Protein AF-A0AAD1JXI5-F1 (afdb_monomer)

pLDDT: mean 77.68, std 18.61, range [43.19, 96.88]

Radius of gyration: 20.74 Å; Cα contacts (8 Å, |Δi|>4): 194; chains: 1; bounding box: 39×57×34 Å

Sequence (123 aa):
MAFIETFAKKNLGIVRREKNQYYYPVLNSKIPKIEINMKAIAIKRMENQVVIQIYTNGIFNYFEIRNKLRPFERSKLMVTQMSLTDYKINIPLEIDLRDYEFWVIYNDYQDQKIERIEKLLSE

Structure (mmCIF, N/CA/C/O backbone):
data_AF-A0AAD1JXI5-F1
#
_entry.id   AF-A0AAD1JXI5-F1
#
loop_
_atom_site.group_PDB
_atom_site.id
_atom_site.type_symbol
_atom_site.label_atom_id
_atom_site.label_alt_id
_atom_site.label_comp_id
_atom_site.label_asym_id
_atom_site.label_entity_id
_atom_site.label_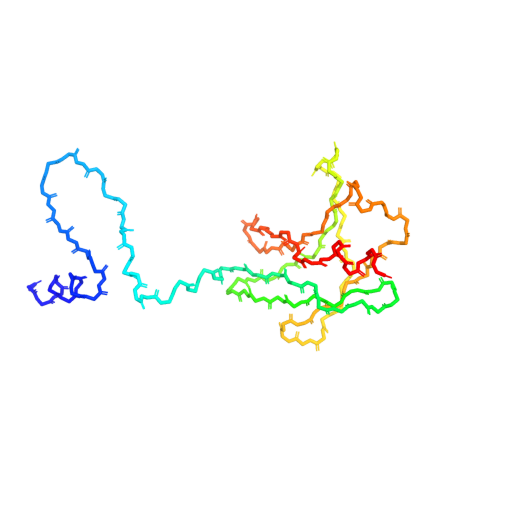seq_id
_atom_site.pdbx_PDB_ins_code
_atom_site.Cartn_x
_atom_site.Cartn_y
_atom_site.Cartn_z
_atom_site.occupancy
_atom_site.B_iso_or_equiv
_atom_site.auth_seq_id
_atom_site.auth_comp_id
_atom_site.auth_asym_id
_atom_site.auth_atom_id
_atom_site.pdbx_PDB_model_num
ATOM 1 N N . MET A 1 1 ? 22.118 -39.814 14.932 1.00 48.50 1 MET A N 1
ATOM 2 C CA . MET A 1 1 ? 21.654 -39.122 13.705 1.00 48.50 1 MET A CA 1
ATOM 3 C C . MET A 1 1 ? 20.242 -39.508 13.233 1.00 48.50 1 MET A C 1
ATOM 5 O O . MET A 1 1 ? 19.668 -38.734 12.487 1.00 48.50 1 MET A O 1
ATOM 9 N N . ALA A 1 2 ? 19.624 -40.610 13.688 1.00 53.97 2 ALA A N 1
ATOM 10 C CA . ALA A 1 2 ? 18.298 -41.040 13.201 1.00 53.97 2 ALA A CA 1
ATOM 11 C C . ALA A 1 2 ? 17.085 -40.225 13.723 1.00 53.97 2 ALA A C 1
ATOM 13 O O . ALA A 1 2 ? 16.040 -40.168 13.075 1.00 53.97 2 ALA A O 1
ATOM 14 N N . PHE A 1 3 ? 17.199 -39.570 14.884 1.00 47.81 3 PHE A N 1
ATOM 15 C CA . PHE A 1 3 ? 16.070 -38.868 15.516 1.00 47.81 3 PHE A CA 1
ATOM 16 C C . PHE A 1 3 ? 15.674 -37.575 14.776 1.00 47.81 3 PHE A C 1
ATOM 18 O O . PHE A 1 3 ? 14.491 -37.305 14.575 1.00 47.81 3 PHE A O 1
ATOM 25 N N . ILE A 1 4 ? 16.668 -36.819 14.296 1.00 53.06 4 ILE A N 1
ATOM 26 C CA . ILE A 1 4 ? 16.475 -35.545 13.584 1.00 53.06 4 ILE A CA 1
ATOM 27 C C . ILE A 1 4 ? 15.814 -35.776 12.217 1.00 53.06 4 ILE A C 1
ATOM 29 O O . ILE A 1 4 ? 14.858 -35.085 11.870 1.00 53.06 4 ILE A O 1
ATOM 33 N N . GLU A 1 5 ? 16.250 -36.796 11.470 1.00 51.59 5 GLU A N 1
ATOM 34 C CA . GLU A 1 5 ? 15.634 -37.166 10.185 1.00 51.59 5 GLU A CA 1
ATOM 35 C C . GLU A 1 5 ? 14.173 -37.602 10.342 1.00 51.59 5 GLU A C 1
ATOM 37 O O . GLU A 1 5 ? 13.328 -37.278 9.506 1.00 51.59 5 GLU A O 1
ATOM 42 N N . THR A 1 6 ? 13.8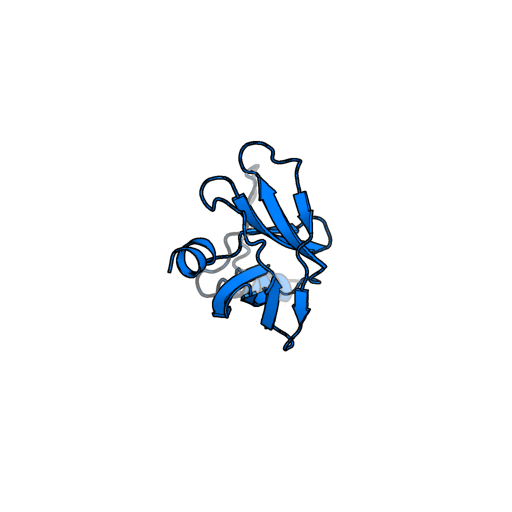57 -38.316 11.423 1.00 55.28 6 THR A N 1
ATOM 43 C CA . THR A 1 6 ? 12.496 -38.798 11.686 1.00 55.28 6 THR A CA 1
ATOM 44 C C . THR A 1 6 ? 11.562 -37.641 12.055 1.00 55.28 6 THR A C 1
ATOM 46 O O . THR A 1 6 ? 10.422 -37.593 11.590 1.00 55.28 6 THR A O 1
ATOM 49 N N . PHE A 1 7 ? 12.054 -36.664 12.823 1.00 51.62 7 PHE A N 1
ATOM 50 C CA . PHE A 1 7 ? 11.310 -35.452 13.173 1.00 51.62 7 PHE A CA 1
ATOM 51 C C . PHE A 1 7 ? 11.066 -34.550 11.951 1.00 51.62 7 PHE A C 1
ATOM 53 O O . PHE A 1 7 ? 9.941 -34.096 11.734 1.00 51.62 7 PHE A O 1
ATOM 60 N N . ALA A 1 8 ? 12.082 -34.355 11.103 1.00 54.00 8 ALA A N 1
ATOM 61 C CA . ALA A 1 8 ? 11.972 -33.583 9.864 1.00 54.00 8 ALA A CA 1
ATOM 62 C C . ALA A 1 8 ? 10.979 -34.210 8.865 1.00 54.00 8 ALA A C 1
ATOM 64 O O . ALA A 1 8 ? 10.149 -33.508 8.288 1.00 54.00 8 ALA A O 1
ATOM 65 N N . LYS A 1 9 ? 10.985 -35.541 8.715 1.00 55.72 9 LYS A N 1
ATOM 66 C CA . LYS A 1 9 ? 10.000 -36.265 7.892 1.00 55.72 9 LYS A CA 1
ATOM 67 C C . LYS A 1 9 ? 8.572 -36.098 8.404 1.00 55.72 9 LYS A C 1
ATOM 69 O O . LYS A 1 9 ? 7.664 -35.843 7.618 1.00 55.72 9 LYS A O 1
ATOM 74 N N . LYS A 1 10 ? 8.371 -36.252 9.716 1.00 53.34 10 LYS A N 1
ATOM 75 C CA . LYS A 1 10 ? 7.034 -36.318 10.322 1.00 53.34 10 LYS A CA 1
ATOM 76 C C . LYS A 1 10 ? 6.370 -34.945 10.475 1.00 53.34 10 LYS A C 1
ATOM 78 O O . LYS A 1 10 ? 5.156 -34.859 10.325 1.00 53.34 10 LYS A O 1
ATOM 83 N N . ASN A 1 11 ? 7.149 -33.889 10.727 1.00 51.72 11 ASN A N 1
ATOM 84 C CA . ASN A 1 11 ? 6.616 -32.543 10.975 1.00 51.72 11 ASN A CA 1
ATOM 85 C C . ASN A 1 11 ? 6.727 -31.595 9.774 1.00 51.72 11 ASN A C 1
ATOM 87 O O . ASN A 1 11 ? 5.872 -30.728 9.617 1.00 51.72 11 ASN A O 1
ATOM 91 N N . LEU A 1 12 ? 7.740 -31.761 8.915 1.00 50.75 12 LEU A N 1
ATOM 92 C CA . LEU A 1 12 ? 7.993 -30.861 7.779 1.00 50.75 12 LEU A CA 1
ATOM 93 C C . LEU A 1 12 ? 7.704 -31.507 6.413 1.00 50.75 12 LEU A C 1
ATOM 95 O O . LEU A 1 12 ? 7.824 -30.838 5.394 1.00 50.75 12 LEU A O 1
ATOM 99 N N . GLY A 1 13 ? 7.324 -32.791 6.368 1.00 48.53 13 GLY A N 1
ATOM 100 C CA . GLY A 1 13 ? 7.003 -33.493 5.116 1.00 48.53 13 GLY A CA 1
ATOM 101 C C . GLY A 1 13 ? 8.213 -33.764 4.213 1.00 48.53 13 GLY A C 1
ATOM 102 O O . GLY A 1 13 ? 8.049 -34.060 3.033 1.00 48.53 13 GLY A O 1
ATOM 103 N N . ILE A 1 14 ? 9.435 -33.669 4.745 1.00 50.78 14 ILE A N 1
ATOM 104 C CA . ILE A 1 14 ? 10.668 -33.779 3.956 1.00 50.78 14 ILE A CA 1
ATOM 105 C C . ILE A 1 14 ? 10.982 -35.259 3.701 1.00 50.78 14 ILE A C 1
ATOM 107 O O . ILE A 1 14 ? 11.564 -35.934 4.549 1.00 50.78 14 ILE A O 1
ATOM 111 N N . VAL A 1 15 ? 10.601 -35.784 2.535 1.00 54.75 15 VAL A N 1
ATOM 112 C CA . VAL A 1 15 ? 10.930 -37.155 2.105 1.00 54.75 15 VAL A CA 1
ATOM 113 C C . VAL A 1 15 ? 12.184 -37.138 1.226 1.00 54.75 15 VAL A C 1
ATOM 115 O O . VAL A 1 15 ? 12.350 -36.262 0.386 1.00 54.75 15 VAL A O 1
ATOM 118 N N . ARG A 1 16 ? 13.076 -38.118 1.406 1.00 46.94 16 ARG A N 1
ATOM 119 C CA . ARG A 1 16 ? 14.313 -38.272 0.622 1.00 46.94 16 ARG A CA 1
ATOM 120 C C . ARG A 1 16 ? 14.150 -39.417 -0.382 1.00 46.94 16 ARG A C 1
ATOM 122 O O . ARG A 1 16 ? 13.733 -40.499 0.035 1.00 46.94 16 ARG A O 1
ATOM 129 N N . ARG A 1 17 ? 14.534 -39.228 -1.655 1.00 58.34 17 ARG A N 1
ATOM 130 C CA . ARG A 1 17 ? 14.792 -40.345 -2.586 1.00 58.34 17 ARG A CA 1
ATOM 131 C C . ARG A 1 17 ? 15.833 -40.018 -3.663 1.00 58.34 17 ARG A C 1
ATOM 133 O O . ARG A 1 17 ? 15.982 -38.875 -4.077 1.00 58.34 17 ARG A O 1
ATOM 140 N N . GLU A 1 18 ? 16.550 -41.065 -4.055 1.00 52.12 18 GLU A N 1
ATOM 141 C CA . GLU A 1 18 ? 17.655 -41.124 -5.013 1.00 52.12 18 GLU A CA 1
ATOM 142 C C . GLU A 1 18 ? 17.211 -40.973 -6.481 1.00 52.12 18 GLU A C 1
ATOM 144 O O . GLU A 1 18 ? 16.106 -41.377 -6.837 1.00 52.12 18 GLU A O 1
ATOM 149 N N . LYS A 1 19 ? 18.158 -40.506 -7.317 1.00 44.06 19 LYS A N 1
ATOM 150 C CA . LYS A 1 19 ? 18.142 -40.362 -8.792 1.00 44.06 19 LYS A CA 1
ATOM 151 C C . LYS A 1 19 ? 17.446 -39.108 -9.362 1.00 44.06 19 LYS A C 1
ATOM 153 O O . LYS A 1 19 ? 16.245 -39.090 -9.585 1.00 44.06 19 LYS A O 1
ATOM 158 N N . ASN A 1 20 ? 18.279 -38.104 -9.675 1.00 47.91 20 ASN A N 1
ATOM 159 C CA . ASN A 1 20 ? 18.139 -37.049 -10.702 1.00 47.91 20 ASN A CA 1
ATOM 160 C C . ASN A 1 20 ? 16.763 -36.389 -10.930 1.00 47.91 20 ASN A C 1
ATOM 162 O O . ASN A 1 20 ? 16.421 -36.058 -12.064 1.00 47.91 20 ASN A O 1
ATOM 166 N N . GLN A 1 21 ? 15.991 -36.121 -9.879 1.00 45.50 21 GLN A N 1
ATOM 167 C CA . GLN A 1 21 ? 14.808 -35.260 -9.971 1.00 45.50 21 GLN A CA 1
ATOM 168 C C . GLN A 1 21 ? 14.886 -34.173 -8.893 1.00 45.50 21 GLN A C 1
ATOM 170 O O . GLN A 1 21 ? 15.086 -34.471 -7.715 1.00 45.50 21 GLN A O 1
ATOM 175 N N . TYR A 1 22 ? 14.791 -32.907 -9.306 1.00 43.19 22 TYR A N 1
ATOM 176 C CA . TYR A 1 22 ? 14.778 -31.758 -8.399 1.00 43.19 22 TYR A CA 1
ATOM 177 C C . TYR A 1 22 ? 13.437 -31.714 -7.648 1.00 43.19 22 TYR A C 1
ATOM 179 O O . TYR A 1 22 ? 12.379 -31.721 -8.275 1.00 43.19 22 TYR A O 1
ATOM 187 N N . TYR A 1 23 ? 13.475 -31.667 -6.311 1.00 55.03 23 TYR A N 1
ATOM 188 C CA . TYR A 1 23 ? 12.284 -31.503 -5.470 1.00 55.03 23 TYR A CA 1
ATOM 189 C C . TYR A 1 23 ? 12.057 -30.023 -5.154 1.00 55.03 23 TYR A C 1
ATOM 191 O O . TYR A 1 23 ? 12.940 -29.369 -4.601 1.00 55.03 23 TYR A O 1
ATOM 199 N N . TYR A 1 24 ? 10.846 -29.528 -5.404 1.00 43.19 24 TYR A N 1
ATOM 200 C CA . TYR A 1 24 ? 10.315 -28.388 -4.659 1.00 43.19 24 TYR A CA 1
ATOM 201 C C . TYR A 1 24 ? 9.682 -28.926 -3.364 1.00 43.19 24 TYR A C 1
ATOM 203 O O . TYR A 1 24 ? 8.898 -29.877 -3.435 1.00 43.19 24 TYR A O 1
ATOM 211 N N . PRO A 1 25 ? 10.005 -28.385 -2.176 1.00 46.03 25 PRO A N 1
ATOM 212 C CA . PRO A 1 25 ? 9.364 -28.810 -0.938 1.00 46.03 25 PRO A CA 1
ATOM 213 C C . PRO A 1 25 ? 7.868 -28.479 -0.991 1.00 46.03 25 PRO A C 1
ATOM 215 O O . PRO A 1 25 ? 7.481 -27.318 -1.113 1.00 46.03 25 PRO A O 1
ATOM 218 N N . VAL A 1 26 ? 7.015 -29.500 -0.888 1.00 46.91 26 VAL A N 1
ATOM 219 C CA . VAL A 1 26 ? 5.569 -29.305 -0.744 1.00 46.91 26 VAL A CA 1
ATOM 220 C C . VAL A 1 26 ? 5.279 -29.142 0.743 1.00 46.91 26 VAL A C 1
ATOM 222 O O . VAL A 1 26 ? 5.286 -30.110 1.502 1.00 46.91 26 VAL A O 1
ATOM 225 N N . LEU A 1 27 ? 5.073 -27.895 1.168 1.00 49.78 27 LEU A N 1
ATOM 226 C CA . LEU A 1 27 ? 4.665 -27.567 2.533 1.00 49.78 27 LEU A CA 1
ATOM 227 C C . LEU A 1 27 ? 3.359 -28.297 2.894 1.00 49.78 27 LEU A C 1
ATOM 229 O O . LEU A 1 27 ? 2.427 -28.373 2.093 1.00 49.78 27 LEU A O 1
ATOM 233 N N . ASN A 1 28 ? 3.293 -28.826 4.118 1.00 51.66 28 ASN A N 1
ATOM 234 C CA . ASN A 1 28 ? 2.109 -29.494 4.660 1.00 51.66 28 ASN A CA 1
ATOM 235 C C . ASN A 1 28 ? 0.892 -28.551 4.617 1.00 51.66 28 ASN A C 1
ATOM 237 O O . ASN A 1 28 ? 0.934 -27.453 5.166 1.00 51.66 28 ASN A O 1
ATOM 241 N N . SER A 1 29 ? -0.208 -29.006 4.015 1.00 52.62 29 SER A N 1
ATOM 242 C CA . SER A 1 29 ? -1.457 -28.248 3.839 1.00 52.62 29 SER A CA 1
ATOM 243 C C . SER A 1 29 ? -2.152 -27.848 5.146 1.00 52.62 29 SER A C 1
ATOM 245 O O . SER A 1 29 ? -3.027 -26.987 5.127 1.00 52.62 29 SER A O 1
ATOM 247 N N . LYS A 1 30 ? -1.770 -28.460 6.275 1.00 49.41 30 LYS A N 1
ATOM 248 C CA . LYS A 1 30 ? -2.247 -28.119 7.625 1.00 49.41 30 LYS A CA 1
ATOM 249 C C . LYS A 1 30 ? -1.434 -27.021 8.305 1.00 49.41 30 LYS A C 1
ATOM 251 O O . LYS A 1 30 ? -1.877 -26.505 9.328 1.00 49.41 30 LYS A O 1
ATOM 256 N N . ILE A 1 31 ? -0.251 -26.685 7.786 1.00 51.00 31 ILE A N 1
ATOM 257 C CA . ILE A 1 31 ? 0.459 -25.488 8.233 1.00 51.00 31 ILE A CA 1
ATOM 258 C C . ILE A 1 31 ? -0.375 -24.319 7.711 1.00 51.00 31 ILE A C 1
ATOM 260 O O . ILE A 1 31 ? -0.608 -24.265 6.499 1.00 51.00 31 ILE A O 1
ATOM 264 N N . PRO A 1 32 ? -0.874 -23.416 8.576 1.00 43.88 32 PRO A N 1
ATOM 265 C CA . PRO A 1 32 ? -1.553 -22.232 8.090 1.00 43.88 32 PRO A CA 1
ATOM 266 C C . PRO A 1 32 ? -0.585 -21.542 7.138 1.00 43.88 32 PRO A C 1
ATOM 268 O O . PRO A 1 32 ? 0.525 -21.177 7.528 1.00 43.88 32 PRO A O 1
ATOM 271 N N . LYS A 1 33 ? -0.988 -21.418 5.871 1.00 49.41 33 LYS A N 1
ATOM 272 C CA . LYS A 1 33 ? -0.317 -20.542 4.919 1.00 49.41 33 LYS A CA 1
ATOM 273 C C . LYS A 1 33 ? -0.511 -19.125 5.439 1.00 49.41 33 LYS A C 1
ATOM 275 O O . LYS A 1 33 ? -1.395 -18.408 4.986 1.00 49.41 33 LYS A O 1
ATOM 280 N N . ILE A 1 34 ? 0.279 -18.718 6.424 1.00 49.34 34 ILE A N 1
ATOM 281 C CA . ILE A 1 34 ? 0.470 -17.306 6.710 1.00 49.34 34 ILE A CA 1
ATOM 282 C C . ILE A 1 34 ? 1.403 -16.810 5.600 1.00 49.34 34 ILE A C 1
ATOM 284 O O . ILE A 1 34 ? 2.565 -16.496 5.822 1.00 49.34 34 ILE A O 1
ATOM 288 N N . GLU A 1 35 ? 0.892 -16.800 4.366 1.00 49.44 35 GLU A N 1
ATOM 289 C CA . GLU A 1 35 ? 1.422 -16.011 3.255 1.00 49.44 35 GLU A CA 1
ATOM 290 C C . GLU A 1 35 ? 1.015 -14.558 3.500 1.00 49.44 35 GLU A C 1
ATOM 292 O O . GLU A 1 35 ? 0.269 -13.953 2.739 1.00 49.44 35 GLU A O 1
ATOM 297 N N . ILE A 1 36 ? 1.467 -13.983 4.609 1.00 53.72 36 ILE A N 1
ATOM 298 C CA . ILE A 1 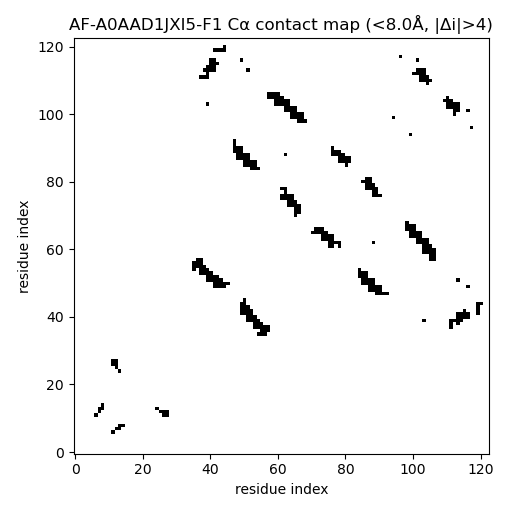36 ? 1.506 -12.533 4.710 1.00 53.72 36 ILE A CA 1
ATOM 299 C C . ILE A 1 36 ? 2.958 -12.165 4.954 1.00 53.72 36 ILE A C 1
ATOM 301 O O . ILE A 1 36 ? 3.346 -11.747 6.037 1.00 53.72 36 ILE A O 1
ATOM 305 N N . ASN A 1 37 ? 3.781 -12.351 3.918 1.00 69.94 37 ASN A N 1
ATOM 306 C CA . ASN A 1 37 ? 5.060 -11.645 3.859 1.00 69.94 37 ASN A CA 1
ATOM 307 C C . ASN A 1 37 ? 4.799 -10.129 3.908 1.00 69.94 37 ASN A C 1
ATOM 309 O O . ASN A 1 37 ? 5.543 -9.397 4.551 1.00 69.94 37 ASN A O 1
ATOM 313 N N . MET A 1 38 ? 3.698 -9.686 3.291 1.00 79.38 38 MET A N 1
ATOM 314 C CA . MET A 1 38 ? 3.197 -8.317 3.311 1.00 79.38 38 MET A CA 1
ATOM 315 C C . MET A 1 38 ? 1.745 -8.262 2.824 1.00 79.38 38 MET A C 1
ATOM 317 O O . MET A 1 38 ? 1.370 -8.960 1.878 1.00 79.38 38 MET A O 1
ATOM 321 N N . LYS A 1 39 ? 0.923 -7.438 3.473 1.00 88.50 39 LYS A N 1
ATOM 322 C CA . LYS A 1 39 ? -0.429 -7.073 3.051 1.00 88.50 39 LYS A CA 1
ATOM 323 C C . LYS A 1 39 ? -0.701 -5.605 3.331 1.00 88.50 39 LYS A C 1
ATOM 325 O O . LYS A 1 39 ? -0.444 -5.146 4.436 1.00 88.50 39 LYS A O 1
ATOM 330 N N . ALA A 1 40 ? -1.279 -4.898 2.365 1.00 92.56 40 ALA A N 1
ATOM 331 C CA . ALA A 1 40 ? -1.710 -3.513 2.511 1.00 92.56 40 ALA A CA 1
ATOM 332 C C . ALA A 1 40 ? -3.145 -3.348 2.005 1.00 92.56 40 ALA A C 1
ATOM 334 O O . ALA A 1 40 ? -3.437 -3.651 0.849 1.00 92.56 40 ALA A O 1
ATOM 335 N N . ILE A 1 41 ? -4.043 -2.872 2.868 1.00 94.69 41 ILE 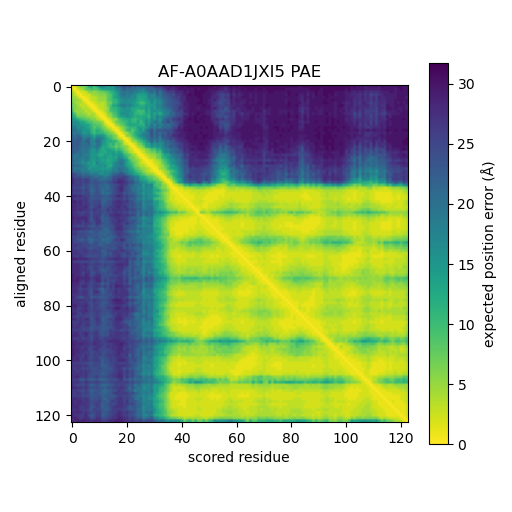A N 1
ATOM 336 C CA . ILE A 1 41 ? -5.479 -2.778 2.582 1.00 94.69 41 ILE A CA 1
ATOM 337 C C . ILE A 1 41 ? -5.974 -1.374 2.898 1.00 94.69 41 ILE A C 1
ATOM 339 O O . ILE A 1 41 ? -5.813 -0.894 4.017 1.00 94.69 41 ILE A O 1
ATOM 343 N N . ALA A 1 42 ? -6.640 -0.732 1.945 1.00 96.06 42 ALA A N 1
ATOM 344 C CA . ALA A 1 42 ? -7.378 0.491 2.209 1.00 96.06 42 ALA A CA 1
ATOM 345 C C . ALA A 1 42 ? -8.687 0.171 2.953 1.00 96.06 42 ALA A C 1
ATOM 347 O O . ALA A 1 42 ? -9.508 -0.621 2.477 1.00 96.06 42 ALA A O 1
ATOM 348 N N . ILE A 1 43 ? -8.874 0.773 4.131 1.00 96.12 43 ILE A N 1
ATOM 349 C CA . ILE A 1 43 ? -9.998 0.460 5.031 1.00 96.12 43 ILE A CA 1
ATOM 350 C C . ILE A 1 43 ? -11.036 1.579 5.125 1.00 96.12 43 ILE A C 1
ATOM 352 O O . ILE A 1 43 ? -12.209 1.291 5.357 1.00 96.12 43 ILE A O 1
ATOM 356 N N . LYS A 1 44 ? -10.631 2.843 4.951 1.00 94.31 44 LYS A N 1
ATOM 357 C CA . LYS A 1 44 ? -11.522 4.000 5.109 1.00 94.31 44 LYS A CA 1
ATOM 358 C C . LYS A 1 44 ? -11.026 5.210 4.321 1.00 94.31 44 LYS A C 1
ATOM 360 O O . LYS A 1 44 ? -9.851 5.551 4.420 1.00 94.31 44 LYS A O 1
ATOM 365 N N . ARG A 1 45 ? -11.928 5.900 3.619 1.00 92.00 45 ARG A N 1
ATOM 366 C CA . ARG A 1 45 ? -11.687 7.233 3.042 1.00 92.00 45 ARG A CA 1
ATOM 367 C C . ARG A 1 45 ? -12.077 8.329 4.037 1.00 92.00 45 ARG A C 1
ATOM 369 O O . ARG A 1 45 ? -13.066 8.201 4.759 1.00 92.00 45 ARG A O 1
ATOM 376 N N . MET A 1 46 ? -11.284 9.391 4.090 1.00 90.56 46 MET A N 1
ATOM 377 C CA . MET A 1 46 ? -11.513 10.593 4.887 1.00 90.56 46 MET A CA 1
ATOM 378 C C . MET A 1 46 ? -11.139 11.808 4.037 1.00 90.56 46 MET A C 1
ATOM 380 O O . MET A 1 46 ? -9.969 12.166 3.983 1.00 90.56 46 MET A O 1
ATOM 384 N N . GLU A 1 47 ? -12.111 12.420 3.359 1.00 86.25 47 GLU A N 1
ATOM 385 C CA . GLU A 1 47 ? -11.877 13.547 2.438 1.00 86.25 47 GLU A CA 1
ATOM 386 C C . GLU A 1 47 ? -10.814 13.213 1.366 1.00 86.25 47 GLU A C 1
ATOM 388 O O . GLU A 1 47 ? -11.050 12.356 0.506 1.00 86.25 47 GLU A O 1
ATOM 393 N N . ASN A 1 48 ? -9.645 13.864 1.431 1.00 88.19 48 ASN A N 1
ATOM 394 C CA . ASN A 1 48 ? -8.482 13.657 0.563 1.00 88.19 48 ASN A CA 1
ATOM 395 C C . ASN A 1 48 ? -7.473 12.639 1.125 1.00 88.19 48 ASN A C 1
ATOM 397 O O . ASN A 1 48 ? -6.373 12.501 0.593 1.00 88.19 48 ASN A O 1
ATOM 401 N N . GLN A 1 49 ? -7.819 11.936 2.201 1.00 93.38 49 GLN A N 1
ATOM 402 C CA . GLN A 1 49 ? -6.978 10.926 2.828 1.00 93.38 49 GLN A CA 1
ATOM 403 C C . GLN A 1 49 ? -7.613 9.542 2.750 1.00 93.38 49 GLN A C 1
ATOM 405 O O . GLN A 1 49 ? -8.836 9.381 2.746 1.00 93.38 49 GLN A O 1
ATOM 410 N N . VAL A 1 50 ? -6.769 8.516 2.766 1.00 95.38 50 VAL A N 1
ATOM 411 C CA . VAL A 1 50 ? -7.198 7.125 2.928 1.00 95.38 50 VAL A CA 1
ATOM 412 C C . VAL A 1 50 ? -6.404 6.495 4.060 1.00 95.38 50 VAL A C 1
ATOM 414 O O . VAL A 1 50 ? -5.193 6.673 4.165 1.00 95.38 50 VAL A O 1
ATOM 417 N N . VAL A 1 51 ? -7.098 5.762 4.923 1.00 96.75 51 VAL A N 1
ATOM 418 C CA . VAL A 1 51 ? -6.480 4.936 5.956 1.00 96.75 51 VAL A CA 1
ATOM 419 C C . VAL A 1 51 ? -6.131 3.583 5.345 1.00 96.75 51 VAL A C 1
ATOM 421 O O . VAL A 1 51 ? -7.012 2.879 4.842 1.00 96.75 51 VAL A O 1
ATOM 424 N N . ILE A 1 52 ? -4.850 3.235 5.398 1.00 96.88 52 ILE A N 1
ATOM 425 C CA . ILE A 1 52 ? -4.280 1.972 4.945 1.00 96.88 52 ILE A CA 1
ATOM 426 C C . ILE A 1 52 ? -3.825 1.176 6.155 1.00 96.88 52 ILE A C 1
ATOM 428 O O . ILE A 1 52 ? -3.096 1.689 7.001 1.00 96.88 52 ILE A O 1
ATOM 432 N N . GLN A 1 53 ? -4.228 -0.085 6.205 1.00 94.94 53 GLN A N 1
ATOM 433 C CA . GLN A 1 53 ? -3.765 -1.039 7.193 1.00 94.94 53 GLN A CA 1
ATOM 434 C C . GLN A 1 53 ? -2.706 -1.949 6.572 1.00 94.94 53 GLN A C 1
ATOM 436 O O . GLN A 1 53 ? -2.956 -2.578 5.539 1.00 94.94 53 GLN A O 1
ATOM 441 N N . ILE A 1 54 ? -1.527 -1.996 7.189 1.00 91.62 54 ILE A N 1
ATOM 442 C CA . ILE A 1 54 ? -0.390 -2.815 6.777 1.00 91.62 54 ILE A CA 1
ATOM 443 C C . ILE A 1 54 ? -0.210 -3.979 7.753 1.00 91.62 54 ILE A C 1
ATOM 445 O O . ILE A 1 54 ? -0.151 -3.795 8.967 1.00 91.62 54 ILE A O 1
ATOM 449 N N . TYR A 1 55 ? -0.039 -5.174 7.197 1.00 87.94 55 TYR A N 1
ATOM 450 C CA . TYR A 1 55 ? 0.379 -6.382 7.893 1.00 87.94 55 TYR A CA 1
ATOM 451 C C . TYR A 1 55 ? 1.655 -6.892 7.230 1.00 87.94 55 TYR A C 1
ATOM 453 O O . TYR A 1 55 ? 1.616 -7.367 6.100 1.00 87.94 55 TYR A O 1
ATOM 461 N N . THR A 1 56 ? 2.800 -6.773 7.888 1.00 82.00 56 THR A N 1
ATOM 462 C CA . THR A 1 56 ? 4.087 -7.191 7.321 1.00 82.00 56 THR A CA 1
ATOM 463 C C . THR A 1 56 ? 5.016 -7.678 8.424 1.00 82.00 56 THR A C 1
ATOM 465 O O . THR A 1 56 ? 4.940 -7.195 9.553 1.00 82.00 56 THR A O 1
ATOM 468 N N . ASN A 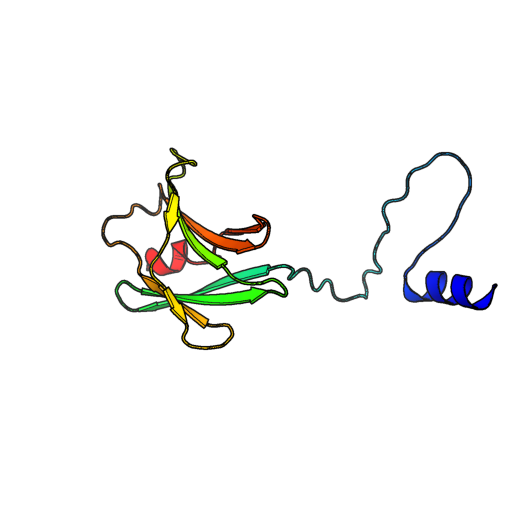1 57 ? 5.899 -8.616 8.088 1.00 77.06 57 ASN A N 1
ATOM 469 C CA . ASN A 1 57 ? 7.059 -8.957 8.919 1.00 77.06 57 ASN A CA 1
ATOM 470 C C . ASN A 1 57 ? 8.314 -8.171 8.495 1.00 77.06 57 ASN A C 1
ATOM 472 O O . ASN A 1 57 ? 9.354 -8.271 9.143 1.00 77.06 57 ASN A O 1
ATOM 476 N N . GLY A 1 58 ? 8.232 -7.426 7.387 1.00 71.12 58 GLY A N 1
ATOM 477 C CA . GLY A 1 58 ? 9.300 -6.581 6.867 1.00 71.12 58 GLY A CA 1
ATOM 478 C C . GLY A 1 58 ? 9.253 -5.156 7.416 1.00 71.12 58 GLY A C 1
ATOM 479 O O . GLY A 1 58 ? 8.284 -4.723 8.036 1.00 71.12 58 GLY A O 1
ATOM 480 N N . ILE A 1 59 ? 10.313 -4.395 7.151 1.00 78.81 59 ILE A N 1
ATOM 481 C CA . ILE A 1 59 ? 10.370 -2.975 7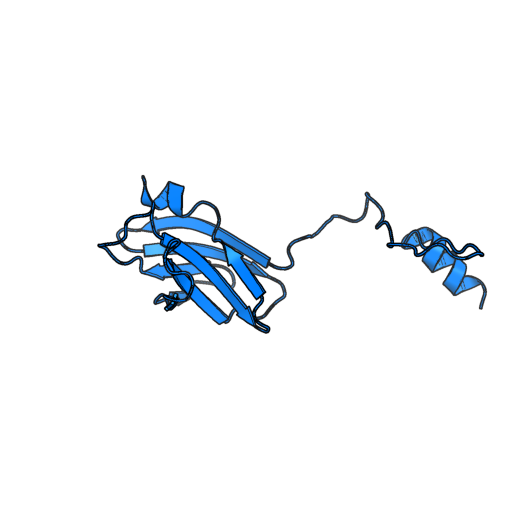.507 1.00 78.81 59 ILE A CA 1
ATOM 482 C C . ILE A 1 59 ? 9.642 -2.179 6.419 1.00 78.81 59 ILE A C 1
ATOM 484 O O . ILE A 1 59 ? 10.047 -2.178 5.254 1.00 78.81 59 ILE A O 1
ATOM 488 N N . PHE A 1 60 ? 8.555 -1.514 6.809 1.00 87.38 60 PHE A N 1
ATOM 489 C CA . PHE A 1 60 ? 7.868 -0.532 5.972 1.00 87.38 60 PHE A CA 1
ATOM 490 C C . PHE A 1 60 ? 8.807 0.633 5.625 1.00 87.38 60 PHE A C 1
ATOM 492 O O . PHE A 1 60 ? 9.512 1.136 6.500 1.00 87.38 60 PHE A O 1
ATOM 499 N N . ASN A 1 61 ? 8.780 1.084 4.367 1.00 90.81 61 ASN A N 1
ATOM 500 C CA . ASN A 1 61 ? 9.595 2.206 3.906 1.00 90.81 61 ASN A CA 1
ATOM 501 C C . ASN A 1 61 ? 8.730 3.419 3.521 1.00 90.81 61 ASN A C 1
ATOM 503 O O . ASN A 1 61 ? 8.799 4.467 4.167 1.00 90.81 61 ASN A O 1
ATOM 507 N N . TYR A 1 62 ? 7.903 3.306 2.477 1.00 94.44 62 TYR A N 1
ATOM 508 C CA . TYR A 1 62 ? 7.008 4.390 2.057 1.00 94.44 62 TYR A CA 1
ATOM 509 C C . TYR A 1 62 ? 5.843 3.914 1.191 1.00 94.44 62 TYR A C 1
ATOM 511 O O . TYR A 1 62 ? 5.807 2.783 0.722 1.00 94.44 62 TYR A O 1
ATOM 519 N N . PHE A 1 63 ? 4.892 4.816 0.961 1.00 95.25 63 PHE A N 1
ATOM 520 C CA . PHE A 1 63 ? 3.832 4.659 -0.028 1.00 95.25 63 PHE A CA 1
ATOM 521 C C . PHE A 1 63 ? 4.178 5.444 -1.289 1.00 95.25 63 PHE A C 1
ATOM 523 O O . PHE A 1 63 ? 4.747 6.534 -1.197 1.00 95.25 63 PHE A O 1
ATOM 530 N N . GLU A 1 64 ? 3.789 4.939 -2.452 1.00 94.44 64 GLU A N 1
ATOM 531 C CA . GLU A 1 64 ? 3.917 5.668 -3.709 1.00 94.44 64 GLU A CA 1
ATOM 532 C C . GLU A 1 64 ? 2.708 5.486 -4.620 1.00 94.44 64 GLU A C 1
ATOM 534 O O . GLU A 1 64 ? 1.937 4.531 -4.503 1.00 94.44 64 GLU A O 1
ATOM 539 N N . ILE A 1 65 ? 2.568 6.430 -5.540 1.00 93.50 65 ILE A N 1
ATOM 540 C CA . ILE A 1 65 ? 1.638 6.377 -6.656 1.00 93.50 65 ILE A CA 1
ATOM 541 C C . ILE A 1 65 ? 2.438 6.260 -7.957 1.00 93.50 65 ILE A C 1
ATOM 543 O O . ILE A 1 65 ? 3.477 6.909 -8.124 1.00 93.50 65 ILE A O 1
ATOM 547 N N . ARG A 1 66 ? 1.977 5.395 -8.861 1.00 92.56 66 ARG A N 1
ATOM 548 C CA . ARG A 1 66 ? 2.626 5.082 -10.142 1.00 92.56 66 ARG A CA 1
ATOM 549 C C . ARG A 1 66 ? 1.659 5.339 -11.284 1.00 92.56 66 ARG A C 1
ATOM 551 O O . ARG A 1 66 ? 0.501 4.940 -11.183 1.00 92.56 66 ARG A O 1
ATOM 558 N N . ASN A 1 67 ? 2.133 5.940 -12.371 1.00 90.69 67 ASN A N 1
ATOM 559 C CA . ASN A 1 67 ? 1.367 5.991 -13.613 1.00 90.69 67 ASN A CA 1
ATOM 560 C C . ASN A 1 67 ? 1.508 4.653 -14.369 1.00 90.69 67 ASN A C 1
ATOM 562 O O . ASN A 1 67 ? 2.620 4.168 -14.580 1.00 90.69 67 ASN A O 1
ATOM 566 N N . LYS A 1 68 ? 0.394 4.053 -14.797 1.00 88.94 68 LYS A N 1
ATOM 567 C CA . LYS A 1 68 ? 0.348 2.759 -15.500 1.00 88.94 68 LYS A CA 1
ATOM 568 C C . LYS A 1 68 ? 1.014 2.808 -16.876 1.00 88.94 68 LYS A C 1
ATOM 570 O O . LYS A 1 68 ? 1.636 1.833 -17.286 1.00 88.94 68 LYS A O 1
ATOM 575 N N . LEU A 1 69 ? 0.898 3.934 -17.583 1.00 89.12 69 LEU A N 1
ATOM 576 C CA . LEU A 1 69 ? 1.506 4.147 -18.902 1.00 89.12 69 LEU A CA 1
ATOM 577 C C . LEU A 1 69 ? 2.971 4.581 -18.796 1.00 89.12 69 LEU A C 1
ATOM 579 O O . LEU A 1 69 ? 3.743 4.403 -19.739 1.00 89.12 69 LEU A O 1
ATOM 583 N N . ARG A 1 70 ? 3.362 5.146 -17.650 1.00 87.56 70 ARG A N 1
ATOM 584 C CA . ARG A 1 70 ? 4.719 5.625 -17.372 1.00 87.56 70 ARG A CA 1
ATOM 585 C C . ARG A 1 70 ? 5.238 5.019 -16.062 1.00 87.56 70 ARG A C 1
ATOM 587 O O . ARG A 1 70 ? 5.347 5.721 -15.061 1.00 87.56 70 ARG A O 1
ATOM 594 N N . PRO A 1 71 ? 5.617 3.728 -16.052 1.00 74.94 71 PRO A N 1
ATOM 595 C CA . PRO A 1 71 ? 5.935 2.978 -14.825 1.00 74.94 71 PRO A CA 1
ATOM 596 C C . PRO A 1 71 ? 7.184 3.470 -14.066 1.00 74.94 71 PRO A C 1
ATOM 598 O O . PRO A 1 71 ? 7.440 3.064 -12.926 1.00 74.94 71 PRO A O 1
ATOM 601 N N . PHE A 1 72 ? 7.981 4.335 -14.695 1.00 83.38 72 PHE A N 1
ATOM 602 C CA . PHE A 1 72 ? 9.133 4.996 -14.081 1.00 83.38 72 PHE A CA 1
ATOM 603 C C . PHE A 1 72 ? 8.775 6.343 -13.436 1.00 83.38 72 PHE A C 1
ATOM 605 O O . PHE A 1 72 ? 9.542 6.836 -12.613 1.00 83.38 72 PHE A O 1
ATOM 612 N N . GLU A 1 73 ? 7.609 6.917 -13.750 1.00 85.06 73 GLU A N 1
ATOM 613 C CA . GLU A 1 73 ? 7.076 8.088 -13.055 1.00 85.06 73 GLU A CA 1
ATOM 614 C C . GLU A 1 73 ? 6.429 7.635 -11.744 1.00 85.06 73 GLU A C 1
ATOM 616 O O . GLU A 1 73 ? 5.279 7.187 -11.693 1.00 85.06 73 GLU A O 1
ATOM 621 N N . ARG A 1 74 ? 7.220 7.717 -10.673 1.00 89.38 74 ARG A N 1
ATOM 622 C CA . ARG A 1 74 ? 6.839 7.306 -9.321 1.00 89.38 74 ARG A CA 1
ATOM 623 C C . ARG A 1 74 ? 6.862 8.509 -8.402 1.00 89.38 74 ARG A C 1
ATOM 625 O O . ARG A 1 74 ? 7.813 9.286 -8.415 1.00 89.38 74 ARG A O 1
ATOM 632 N N . SER A 1 75 ? 5.814 8.669 -7.606 1.00 91.94 75 SER A N 1
ATOM 633 C CA . SER A 1 75 ? 5.706 9.771 -6.652 1.00 91.94 75 SER A CA 1
ATOM 634 C C . SER A 1 75 ? 5.431 9.236 -5.259 1.00 91.94 75 SER A C 1
ATOM 636 O O . SER A 1 75 ? 4.443 8.540 -5.029 1.00 91.94 75 SER A O 1
ATOM 638 N N . LYS A 1 76 ? 6.312 9.573 -4.316 1.00 94.88 76 LYS A N 1
ATOM 639 C CA . LYS A 1 76 ? 6.143 9.212 -2.910 1.00 94.88 76 LYS A CA 1
ATOM 640 C C . LYS A 1 76 ? 4.960 9.977 -2.321 1.00 94.88 76 LYS A C 1
ATOM 642 O O . LYS A 1 76 ? 4.860 11.193 -2.471 1.00 94.88 76 LYS A O 1
ATOM 647 N N . LEU A 1 77 ? 4.080 9.259 -1.636 1.00 94.25 77 LEU A N 1
ATOM 648 C CA . LEU A 1 77 ? 2.911 9.833 -0.986 1.00 94.25 77 LEU A CA 1
ATOM 649 C C . LEU A 1 77 ? 3.265 10.321 0.415 1.00 94.25 77 LEU A C 1
ATOM 651 O O . LEU A 1 77 ? 4.046 9.702 1.144 1.00 94.25 77 LEU A O 1
ATOM 655 N N . MET A 1 78 ? 2.654 11.438 0.798 1.00 94.31 78 MET A N 1
ATOM 656 C CA . MET A 1 78 ? 2.739 11.942 2.161 1.00 94.31 78 MET A CA 1
ATOM 657 C C . MET A 1 78 ? 1.926 11.033 3.084 1.00 94.31 78 MET A C 1
ATOM 659 O O . MET A 1 78 ? 0.771 10.716 2.785 1.00 94.31 78 MET A O 1
ATOM 663 N N . VAL A 1 79 ? 2.538 10.619 4.196 1.00 94.38 79 VAL A N 1
ATOM 664 C CA . VAL A 1 79 ? 1.947 9.669 5.138 1.00 94.38 79 VAL A CA 1
ATOM 665 C C . VAL A 1 79 ? 2.004 10.186 6.570 1.00 94.38 79 VAL A C 1
ATOM 667 O O . VAL A 1 79 ? 2.965 10.837 6.972 1.00 94.38 79 VAL A O 1
ATOM 670 N N . THR A 1 80 ? 0.983 9.864 7.354 1.00 94.81 80 THR A N 1
ATOM 671 C CA . THR A 1 80 ? 0.969 10.012 8.811 1.00 94.81 80 THR A CA 1
ATOM 672 C C . THR A 1 80 ? 0.664 8.656 9.434 1.00 94.81 80 THR A C 1
ATOM 674 O O . THR A 1 80 ? -0.387 8.074 9.165 1.00 94.81 80 THR A O 1
ATOM 677 N N . GLN A 1 81 ? 1.570 8.138 10.260 1.00 94.12 81 GLN A N 1
ATOM 678 C CA . GLN A 1 81 ? 1.331 6.898 10.995 1.00 94.12 81 GLN A CA 1
ATOM 679 C C . GLN A 1 81 ? 0.381 7.167 12.168 1.00 94.12 81 GLN A C 1
ATOM 681 O O . GLN A 1 81 ? 0.626 8.063 12.973 1.00 94.12 81 GLN A O 1
ATOM 686 N N . MET A 1 82 ? -0.710 6.406 12.253 1.00 91.62 82 MET A N 1
ATOM 687 C CA . MET A 1 82 ? -1.689 6.508 13.340 1.00 91.62 82 MET A CA 1
ATOM 688 C C . MET A 1 82 ? -1.457 5.465 14.429 1.00 91.62 82 MET A C 1
ATOM 690 O O . MET A 1 82 ? -1.669 5.737 15.607 1.00 91.62 82 MET A O 1
ATOM 694 N N . SER A 1 83 ? -1.071 4.258 14.024 1.00 90.56 83 SER A N 1
ATOM 695 C CA . SER A 1 83 ? -0.828 3.122 14.909 1.00 90.56 83 SER A CA 1
ATOM 696 C C . SER A 1 83 ? 0.281 2.243 14.328 1.00 90.56 83 SER A C 1
ATOM 698 O O . SER A 1 83 ? 0.879 2.573 13.303 1.00 90.56 83 SER A O 1
ATOM 700 N N . LEU A 1 84 ? 0.573 1.110 14.972 1.00 86.00 84 LEU A N 1
ATOM 701 C CA . LEU A 1 84 ? 1.569 0.164 14.467 1.00 86.00 84 LEU A CA 1
ATOM 702 C C . LEU A 1 84 ? 1.225 -0.343 13.057 1.00 86.00 84 LEU A C 1
ATOM 704 O O . LEU A 1 84 ? 2.129 -0.557 12.258 1.00 86.00 84 LEU A O 1
ATOM 708 N N . THR A 1 85 ? -0.063 -0.514 12.754 1.00 89.69 85 THR A N 1
ATOM 709 C CA . THR A 1 85 ? -0.521 -1.062 11.470 1.00 89.69 85 THR A CA 1
ATOM 710 C C . THR A 1 85 ? -1.208 -0.036 10.585 1.00 89.69 85 THR A C 1
ATOM 712 O O . THR A 1 85 ? -1.362 -0.292 9.396 1.00 89.69 85 THR A O 1
ATOM 715 N N . ASP A 1 86 ? -1.635 1.106 11.128 1.00 93.81 86 ASP A N 1
ATOM 716 C CA . ASP A 1 86 ? -2.536 2.013 10.419 1.00 93.81 86 ASP A CA 1
ATOM 717 C C . ASP A 1 86 ? -1.831 3.305 10.008 1.00 93.81 86 ASP A C 1
ATOM 719 O O . ASP A 1 86 ? -1.219 4.007 10.820 1.00 93.81 86 ASP A O 1
ATOM 723 N N . TYR A 1 87 ? -1.983 3.650 8.734 1.00 95.88 87 TYR A N 1
ATOM 724 C CA . TYR A 1 87 ? -1.338 4.783 8.087 1.00 95.88 87 TYR A CA 1
ATOM 725 C C . TYR A 1 87 ? -2.371 5.612 7.335 1.00 95.88 87 TYR A C 1
ATOM 727 O O . TYR A 1 87 ? -3.155 5.081 6.555 1.00 95.88 87 TYR A O 1
ATOM 735 N N . LYS A 1 88 ? -2.357 6.929 7.520 1.00 96.25 88 LYS A N 1
ATOM 736 C CA . LYS A 1 88 ? -3.099 7.868 6.675 1.00 96.25 88 LYS A CA 1
ATOM 737 C C . LYS A 1 88 ? -2.218 8.316 5.526 1.00 96.25 88 LYS A C 1
ATOM 739 O O . LYS A 1 88 ? -1.168 8.901 5.777 1.00 96.25 88 LYS A O 1
ATOM 744 N N . ILE A 1 89 ? -2.657 8.079 4.296 1.00 95.38 89 ILE A N 1
ATOM 745 C CA . ILE A 1 89 ? -2.008 8.598 3.089 1.00 95.38 89 ILE A CA 1
ATOM 746 C C . ILE A 1 89 ? -2.823 9.753 2.512 1.00 95.38 89 ILE A C 1
ATOM 748 O O . ILE A 1 89 ? -4.051 9.676 2.470 1.00 95.38 89 ILE A O 1
ATOM 752 N N . ASN A 1 90 ? -2.143 10.802 2.051 1.00 93.62 90 ASN A N 1
ATOM 753 C CA . ASN A 1 90 ? -2.772 11.883 1.294 1.00 93.62 90 ASN A CA 1
ATOM 754 C C . ASN A 1 90 ? -2.884 11.477 -0.176 1.00 93.62 90 ASN A C 1
ATOM 756 O O . ASN A 1 90 ? -1.893 11.079 -0.791 1.00 93.62 90 ASN A O 1
ATOM 760 N N . ILE A 1 91 ? -4.079 11.609 -0.737 1.00 90.81 91 ILE A N 1
ATOM 761 C CA . ILE A 1 91 ? -4.373 11.325 -2.137 1.00 90.81 91 ILE A CA 1
ATOM 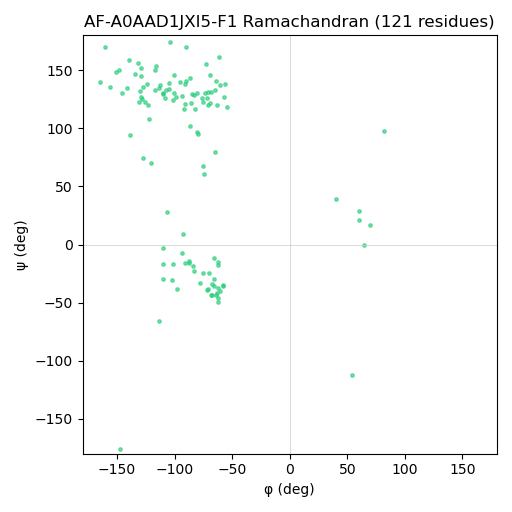762 C C . ILE A 1 91 ? -4.371 12.650 -2.904 1.00 90.81 91 ILE A C 1
ATOM 764 O O . ILE A 1 91 ? -5.070 13.581 -2.494 1.00 90.81 91 ILE A O 1
ATOM 768 N N . PRO A 1 92 ? -3.598 12.776 -3.998 1.00 87.06 92 PRO A N 1
ATOM 769 C CA . PRO A 1 92 ? -3.634 13.985 -4.809 1.00 87.06 92 PRO A CA 1
ATOM 770 C C . PRO A 1 92 ? -5.023 14.165 -5.444 1.00 87.06 92 PRO A C 1
ATOM 772 O O . PRO A 1 92 ? -5.644 13.194 -5.869 1.00 87.06 92 PRO A O 1
ATOM 775 N N . LEU A 1 93 ? -5.516 15.405 -5.494 1.00 77.69 93 LEU A N 1
ATOM 776 C CA . LEU A 1 93 ? -6.892 15.714 -5.918 1.00 77.69 93 LEU A CA 1
ATOM 777 C C . LEU A 1 93 ? -7.144 15.483 -7.418 1.00 77.69 93 LEU A C 1
ATOM 779 O O . LEU A 1 93 ? -8.280 15.254 -7.815 1.00 77.69 93 LEU A O 1
ATOM 783 N N . GLU A 1 94 ? -6.097 15.533 -8.240 1.00 79.94 94 GLU A N 1
ATOM 784 C CA . GLU A 1 94 ? -6.184 15.556 -9.708 1.00 79.94 94 GLU A CA 1
ATOM 785 C C . GLU A 1 94 ? -5.770 14.224 -10.359 1.00 79.94 94 GLU A C 1
ATOM 787 O O . GLU A 1 94 ? -5.256 14.202 -11.474 1.00 79.94 94 GLU A O 1
ATOM 792 N N . ILE A 1 95 ? -5.939 13.096 -9.662 1.00 81.69 95 ILE A N 1
ATOM 793 C CA . ILE A 1 95 ? -5.570 11.785 -10.217 1.00 81.69 95 ILE A CA 1
ATOM 794 C C . ILE A 1 95 ? -6.747 11.128 -10.944 1.00 81.69 95 ILE A C 1
ATOM 796 O O . ILE A 1 95 ? -7.865 11.091 -10.428 1.00 81.69 95 ILE A O 1
ATOM 800 N N . ASP A 1 96 ? -6.479 10.520 -12.101 1.00 85.00 96 ASP A N 1
ATOM 801 C CA . ASP A 1 96 ? -7.391 9.550 -12.711 1.00 85.00 96 ASP A CA 1
ATOM 802 C C . ASP A 1 96 ? -7.019 8.133 -12.243 1.00 85.00 96 ASP A C 1
ATOM 804 O O . ASP A 1 96 ? -5.941 7.613 -12.537 1.00 85.00 96 ASP A O 1
ATOM 808 N N . LEU A 1 97 ? -7.922 7.470 -11.516 1.00 85.81 97 LEU A N 1
ATOM 809 C CA . LEU A 1 97 ? -7.730 6.096 -11.029 1.00 85.81 97 LEU A CA 1
ATOM 810 C C . LEU A 1 97 ? -7.575 5.072 -12.171 1.00 85.81 97 LEU A C 1
ATOM 812 O O . LEU A 1 97 ? -7.067 3.964 -11.963 1.00 85.81 97 LEU A O 1
ATOM 816 N N . ARG A 1 98 ? -7.981 5.425 -13.397 1.00 85.69 98 ARG A N 1
ATOM 817 C CA . ARG A 1 98 ? -7.721 4.618 -14.595 1.00 85.69 98 ARG A CA 1
ATOM 818 C C . ARG A 1 98 ? -6.243 4.577 -14.932 1.00 85.69 98 ARG A C 1
ATOM 820 O O . ARG A 1 98 ? -5.775 3.511 -15.326 1.00 85.69 98 ARG A O 1
ATOM 827 N N . ASP A 1 99 ? -5.519 5.658 -14.675 1.00 89.25 99 ASP A N 1
ATOM 828 C CA . ASP A 1 99 ? -4.126 5.829 -15.080 1.00 89.25 99 ASP A CA 1
ATOM 829 C C . ASP A 1 99 ? -3.138 5.595 -13.943 1.00 89.25 99 ASP A C 1
ATOM 831 O O . ASP A 1 99 ? -1.960 5.363 -14.207 1.00 89.25 99 ASP A O 1
ATOM 835 N N . TYR A 1 100 ? -3.593 5.612 -12.689 1.00 90.62 100 TYR A N 1
ATOM 836 C CA . TYR A 1 100 ? -2.717 5.507 -11.525 1.00 90.62 100 TYR A CA 1
ATOM 837 C C . TYR A 1 100 ? -2.960 4.260 -10.674 1.00 90.62 100 TYR A C 1
ATOM 839 O O . TYR A 1 100 ? -4.069 3.738 -10.575 1.00 90.62 100 TYR A O 1
ATOM 847 N N . GLU A 1 101 ? -1.891 3.787 -10.035 1.00 92.94 101 GLU A N 1
ATOM 848 C CA . GLU A 1 101 ? -1.919 2.722 -9.033 1.00 92.94 101 GLU A CA 1
ATOM 849 C C . GLU A 1 101 ? -1.184 3.133 -7.768 1.00 92.94 101 GLU A C 1
ATOM 851 O O . GLU A 1 101 ? -0.216 3.891 -7.812 1.00 92.94 101 GLU A O 1
ATOM 856 N N . PHE A 1 102 ? -1.603 2.559 -6.646 1.00 94.62 102 PHE A N 1
ATOM 857 C CA . PHE A 1 102 ? -1.036 2.845 -5.338 1.00 94.62 102 PHE A CA 1
ATOM 858 C C . PHE A 1 102 ? -0.321 1.632 -4.778 1.00 94.62 102 PHE A C 1
ATOM 860 O O . PHE A 1 102 ? -0.857 0.520 -4.788 1.00 94.62 102 PHE A O 1
ATOM 867 N N . TRP A 1 103 ? 0.869 1.873 -4.248 1.00 94.69 103 TRP A N 1
ATOM 868 C CA . TRP A 1 103 ? 1.790 0.834 -3.830 1.00 94.69 103 TRP A CA 1
ATOM 869 C C . TRP A 1 103 ? 2.376 1.142 -2.455 1.00 94.69 103 TRP A C 1
ATOM 871 O O . TRP A 1 103 ? 2.602 2.298 -2.091 1.00 94.69 103 TRP A O 1
ATOM 881 N N . VAL A 1 104 ? 2.632 0.083 -1.695 1.00 93.94 104 VAL A N 1
ATOM 882 C CA . VAL A 1 104 ? 3.471 0.101 -0.497 1.00 93.94 104 VAL A CA 1
ATOM 883 C C . VAL A 1 104 ? 4.829 -0.451 -0.873 1.00 93.94 10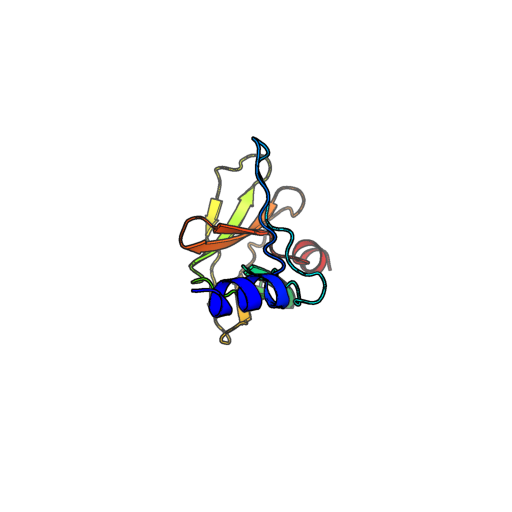4 VAL A C 1
ATOM 885 O O . VAL A 1 104 ? 4.910 -1.517 -1.479 1.00 93.94 104 VAL A O 1
ATOM 888 N N . ILE A 1 105 ? 5.875 0.276 -0.502 1.00 92.50 105 ILE A N 1
ATOM 889 C CA . ILE A 1 105 ? 7.267 -0.097 -0.706 1.00 92.50 105 ILE A CA 1
ATOM 890 C C . ILE A 1 105 ? 7.860 -0.475 0.645 1.00 92.50 105 ILE A C 1
ATOM 892 O O . ILE A 1 105 ? 7.802 0.292 1.614 1.00 92.50 105 ILE A O 1
ATOM 896 N N . TYR A 1 106 ? 8.438 -1.665 0.696 1.00 88.31 106 TYR A N 1
ATOM 897 C CA . TYR A 1 106 ? 9.191 -2.188 1.825 1.00 88.31 106 TYR A CA 1
ATOM 898 C C . TYR A 1 106 ? 10.693 -2.114 1.515 1.00 88.31 106 TYR A C 1
ATOM 900 O O . TYR A 1 106 ? 11.111 -1.734 0.416 1.00 88.31 106 TYR A O 1
ATOM 908 N N . ASN A 1 107 ? 11.531 -2.448 2.494 1.00 80.75 107 ASN A N 1
ATOM 909 C CA . ASN A 1 107 ? 12.962 -2.611 2.242 1.00 80.75 107 ASN A CA 1
ATOM 910 C C . ASN A 1 107 ? 13.235 -3.745 1.231 1.00 80.75 107 ASN A C 1
ATOM 912 O O . ASN A 1 107 ? 12.371 -4.575 0.950 1.00 80.75 107 ASN A O 1
ATOM 916 N N . ASP A 1 108 ? 14.435 -3.737 0.645 1.00 78.69 108 ASP A N 1
ATOM 917 C CA . ASP A 1 108 ? 14.883 -4.717 -0.359 1.00 78.69 108 ASP A CA 1
ATOM 918 C C . ASP A 1 108 ? 14.036 -4.759 -1.644 1.00 78.69 108 ASP A C 1
ATOM 920 O O . ASP A 1 108 ? 13.952 -5.782 -2.319 1.00 78.69 108 ASP A O 1
ATOM 924 N N . TYR A 1 109 ? 13.428 -3.622 -2.001 1.00 66.75 109 TYR A N 1
ATOM 925 C CA . TYR A 1 109 ? 12.607 -3.446 -3.208 1.00 66.75 109 TYR A CA 1
ATOM 926 C C . TYR A 1 109 ? 11.384 -4.367 -3.288 1.00 66.75 109 TYR A C 1
ATOM 928 O O . TYR A 1 109 ? 10.838 -4.573 -4.371 1.00 66.75 109 TYR A O 1
ATOM 936 N N . GLN A 1 110 ? 10.925 -4.901 -2.157 1.00 83.38 110 GLN A N 1
ATOM 937 C CA . GLN A 1 110 ? 9.639 -5.582 -2.111 1.00 83.38 110 GLN A CA 1
ATOM 938 C C . GLN A 1 110 ? 8.520 -4.541 -2.175 1.00 83.38 110 GLN A C 1
ATOM 940 O O . GLN A 1 110 ? 8.532 -3.556 -1.433 1.00 83.38 110 GLN A O 1
ATOM 945 N N . ASP A 1 111 ? 7.555 -4.747 -3.065 1.00 89.06 111 ASP A N 1
ATOM 946 C CA . ASP A 1 111 ? 6.417 -3.858 -3.229 1.00 89.06 111 ASP A CA 1
ATOM 947 C C . ASP A 1 111 ? 5.089 -4.613 -3.268 1.00 89.06 111 ASP A C 1
ATOM 949 O O . ASP A 1 111 ? 5.006 -5.811 -3.541 1.00 89.06 111 ASP A O 1
ATOM 953 N N . GLN A 1 112 ? 4.024 -3.895 -2.927 1.00 91.06 112 GLN A N 1
ATOM 954 C CA . GLN A 1 112 ? 2.680 -4.444 -2.933 1.00 91.06 112 GLN A CA 1
ATOM 955 C C . GLN A 1 112 ? 1.651 -3.397 -3.331 1.00 91.06 112 GLN A C 1
ATOM 957 O O . GLN A 1 112 ? 1.594 -2.315 -2.745 1.00 91.06 112 GLN A O 1
ATOM 962 N N . LYS A 1 113 ? 0.783 -3.750 -4.283 1.00 92.94 113 LYS A N 1
ATOM 963 C CA . LYS A 1 113 ? -0.376 -2.932 -4.642 1.00 92.94 113 LYS A CA 1
ATOM 964 C C . LYS A 1 113 ? -1.348 -2.867 -3.463 1.00 92.94 113 LYS A C 1
ATOM 966 O O . LYS A 1 113 ? -1.685 -3.893 -2.874 1.00 92.94 113 LYS A O 1
ATOM 971 N N . ILE A 1 114 ? -1.816 -1.667 -3.135 1.00 94.81 114 ILE A N 1
ATOM 972 C CA . ILE A 1 114 ? -2.772 -1.459 -2.046 1.00 94.81 114 ILE A CA 1
ATOM 973 C C . ILE A 1 114 ? -4.137 -2.016 -2.457 1.00 94.81 114 ILE A C 1
ATOM 975 O O . ILE A 1 114 ? -4.751 -1.566 -3.427 1.00 94.81 114 ILE A O 1
ATOM 979 N N . GLU A 1 115 ? -4.646 -2.977 -1.694 1.00 94.44 115 GLU A N 1
ATOM 980 C CA . GLU A 1 115 ? -5.956 -3.568 -1.941 1.00 94.44 115 GLU A CA 1
ATOM 981 C C . GLU A 1 115 ? -7.082 -2.567 -1.644 1.00 94.44 115 GLU A C 1
ATOM 983 O O . GLU A 1 115 ? -7.008 -1.783 -0.698 1.00 94.44 115 GLU A O 1
ATOM 988 N N . ARG A 1 116 ? -8.174 -2.644 -2.417 1.00 93.44 116 ARG A N 1
ATOM 989 C CA . ARG A 1 116 ? -9.441 -1.905 -2.212 1.00 93.44 116 ARG A CA 1
ATOM 990 C C . ARG A 1 116 ? -9.376 -0.377 -2.333 1.00 93.44 116 ARG A C 1
ATOM 992 O O . ARG A 1 116 ? -10.420 0.262 -2.220 1.00 93.44 116 ARG A O 1
ATOM 999 N N . ILE A 1 117 ? -8.212 0.211 -2.598 1.00 93.06 117 ILE A N 1
ATOM 1000 C CA . ILE A 1 117 ? -8.064 1.670 -2.678 1.00 93.06 117 ILE A CA 1
ATOM 1001 C C . ILE A 1 117 ? -8.874 2.287 -3.822 1.00 93.06 117 ILE A C 1
ATOM 1003 O O . ILE A 1 117 ? -9.574 3.268 -3.604 1.00 93.06 117 ILE A O 1
ATOM 1007 N N . GLU A 1 118 ? -8.864 1.669 -5.005 1.00 90.44 118 GLU A N 1
ATOM 1008 C CA . GLU A 1 118 ? -9.618 2.145 -6.174 1.00 90.44 118 GLU A CA 1
ATOM 1009 C C . GLU A 1 118 ? -11.125 2.180 -5.882 1.00 90.44 118 GLU A C 1
ATOM 1011 O O . GLU A 1 118 ? -11.801 3.151 -6.216 1.00 90.44 118 GLU A O 1
ATOM 1016 N N . LYS A 1 119 ? -11.635 1.159 -5.177 1.00 89.75 119 LYS A N 1
ATOM 1017 C CA . LYS A 1 119 ? -13.038 1.098 -4.753 1.00 89.75 119 LYS A CA 1
ATOM 1018 C C . LYS A 1 119 ? -13.379 2.252 -3.811 1.00 89.75 119 LYS A C 1
ATOM 1020 O O . LYS A 1 119 ? -14.346 2.954 -4.057 1.00 89.75 119 LYS A O 1
ATOM 1025 N N . LEU A 1 120 ? -12.567 2.470 -2.776 1.00 90.31 120 LEU A N 1
ATOM 1026 C CA . LEU A 1 120 ? -12.809 3.533 -1.796 1.00 90.31 120 LEU A CA 1
ATOM 1027 C C . LEU A 1 120 ? -12.701 4.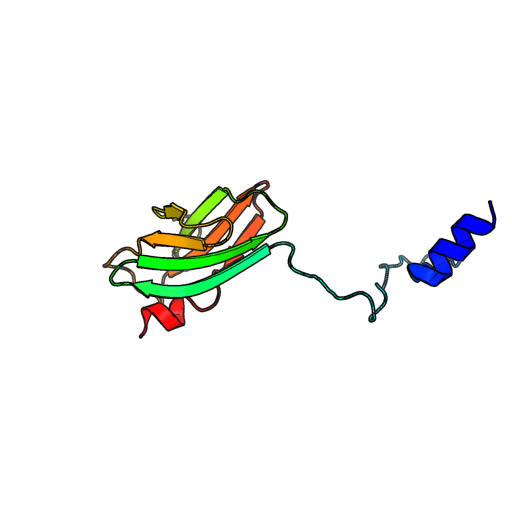942 -2.384 1.00 90.31 120 LEU A C 1
ATOM 1029 O O . LEU A 1 120 ? -13.344 5.850 -1.877 1.00 90.31 120 LEU A O 1
ATOM 1033 N N . LEU A 1 121 ? -11.870 5.144 -3.409 1.00 88.19 121 LEU A N 1
ATOM 1034 C CA . LEU A 1 121 ? -11.712 6.447 -4.061 1.00 88.19 121 LEU A CA 1
ATOM 1035 C C . LEU A 1 121 ? -12.773 6.729 -5.131 1.00 88.19 121 LEU A C 1
ATOM 1037 O O . LEU A 1 121 ? -12.964 7.890 -5.494 1.00 88.19 121 LEU A O 1
ATOM 1041 N N . SER A 1 122 ? -13.453 5.688 -5.613 1.00 83.69 122 SER A N 1
ATOM 1042 C CA . SER A 1 122 ? -14.568 5.802 -6.559 1.00 83.69 122 SER A CA 1
ATOM 1043 C C . SER A 1 122 ? -15.928 5.999 -5.872 1.00 83.69 122 SER A C 1
ATOM 1045 O O . SER A 1 122 ? -16.886 6.364 -6.548 1.00 83.69 122 SER A O 1
ATOM 1047 N N . GLU A 1 123 ? -16.011 5.722 -4.565 1.00 68.94 123 GLU A N 1
ATOM 1048 C CA . GLU A 1 123 ? -17.152 6.015 -3.677 1.00 68.94 123 GLU A CA 1
ATOM 1049 C C . GLU A 1 123 ? -17.131 7.480 -3.212 1.00 68.94 123 GLU A C 1
ATOM 1051 O O . GLU A 1 123 ? -18.213 8.105 -3.230 1.00 68.94 123 GLU A O 1
#

Solvent-accessible surface area (backbone atoms only — not comparable to full-atom values): 7553 Å² total; per-residue (Å²): 124,70,68,63,58,52,50,41,34,74,75,55,56,58,79,87,84,87,80,99,69,90,79,76,86,65,72,55,87,83,54,80,82,76,81,49,71,61,44,43,36,45,78,46,70,54,93,56,29,36,36,31,39,50,46,58,82,64,59,80,70,50,40,32,38,32,32,72,92,42,76,82,53,68,42,78,46,58,71,45,78,78,52,99,40,32,32,37,35,54,53,74,92,87,69,56,73,90,47,44,47,49,34,41,35,34,61,94,81,44,70,45,68,43,38,60,42,69,60,55,74,73,106

Organism: Lactococcus lactis subsp. cremoris (NCBI:txid1359)

Foldseek 3Di:
DVPVVVCCCVQAVDDDDDDDDDDDRDGDPPPPPPPPCKAKEFDADDPQKTKIFIDHPFAWDFKWKAFPVHRVPIDTWDWDDDDPGIIITGHDPPDDPVGMWMWTATPPRDIDTYHCPSVNVVD

Nearest PDB structures (foldseek):
  6a6c-assembly1_A  TM=4.933E-01  e=1.268E-01  Paenibacillus barengoltzii
  6aee-assembly1_G  TM=5.124E-01  e=2.506E-01  Homo sapiens
  6aee-assembly2_H  TM=5.168E-01  e=3.145E-01  Homo sapiens
  4kwu-assembly1_A  TM=4.550E-01  e=2.972E-01  Listeria monocytogenes EGD-e
  5f7u-assembly1_A  TM=4.564E-01  e=4.680E-01  Listeria monocytogenes EGD-e

Mean predicted aligned error: 13.01 Å

Secondary structure (DSSP, 8-state):
-HHHHHHHHHHH------SS-PPPP---TTS-----SEEEEEEEEETTEEEEEEEESSPEEEEEEEESS-TT-EEEPPEEE-SSSEEEEEPPTT--TTTEEEEEEEGGG-EEEPBTHHHHHH-